Protein AF-A0A645AVE1-F1 (afdb_monomer_lite)

Secondary structure (DSSP, 8-state):
---HHHHHHHHHHHHHHHHHHHHHHHH-----------------S-EEEEEEEEEETTTEEE-TT-SSSEEEEEEEEE-----S----------S-EEEEEEEEEEEEEETTEEEEEEEEEEEEEEEEEE--GGGG-TTEEEEEEE-TTT--EEEEEEEE---

pLDDT: mean 73.24, std 11.94, range [38.66, 87.81]

Foldseek 3Di:
DDDVVVVVVVVVVVVVVVVVVVVCVVVPDDDDDDDDDDQDDDCLDFDAFQFRWFAAPPPGTHHPPDPRGFTKGKGKAFPPPDDDDPPPDPDPQPFDKFFDWGKIWIWIDTPNRTPDIDIDTHRSSTDIDGDHCVLVDPQWDWDWDADPVRSDTDDIDIDGPPD

Structure (mmCIF, N/CA/C/O backbone):
data_AF-A0A645AVE1-F1
#
_entry.id   AF-A0A645AVE1-F1
#
loop_
_atom_site.group_PDB
_atom_site.id
_atom_site.type_symbol
_atom_site.label_atom_id
_atom_site.label_alt_id
_atom_site.label_comp_id
_atom_site.label_asym_id
_atom_site.label_entity_id
_atom_site.label_seq_id
_atom_site.pdbx_PDB_ins_code
_atom_site.Cartn_x
_atom_site.Cartn_y
_atom_site.Cartn_z
_atom_site.occupancy
_atom_site.B_iso_or_equiv
_atom_site.auth_seq_id
_atom_site.auth_comp_id
_atom_site.auth_asym_id
_atom_site.auth_atom_id
_atom_site.pdbx_PDB_model_num
ATOM 1 N N . MET A 1 1 ? 55.922 9.729 3.632 1.00 52.34 1 MET A N 1
ATOM 2 C CA . MET A 1 1 ? 55.915 8.973 2.363 1.00 52.34 1 MET A CA 1
ATOM 3 C C . MET A 1 1 ? 54.473 8.869 1.913 1.00 52.34 1 MET A C 1
ATOM 5 O O . MET A 1 1 ? 53.668 8.375 2.698 1.00 52.34 1 MET A O 1
ATOM 9 N N . PRO A 1 2 ? 54.113 9.454 0.763 1.00 50.62 2 PRO A N 1
ATOM 10 C CA . PRO A 1 2 ? 52.735 9.439 0.297 1.00 50.62 2 PRO A CA 1
ATOM 11 C C . PRO A 1 2 ? 52.351 7.996 -0.053 1.00 50.62 2 PRO A C 1
ATOM 13 O O . PRO A 1 2 ? 53.178 7.222 -0.526 1.00 50.62 2 PRO A O 1
ATOM 16 N N . LYS A 1 3 ? 51.126 7.601 0.288 1.00 63.44 3 LYS A N 1
ATOM 17 C CA . LYS A 1 3 ? 50.626 6.240 0.092 1.00 63.44 3 LYS A CA 1
ATOM 18 C C . LYS A 1 3 ? 50.330 6.041 -1.398 1.00 63.44 3 LYS A C 1
ATOM 20 O O . LYS A 1 3 ? 49.252 6.413 -1.854 1.00 63.44 3 LYS A O 1
ATOM 25 N N . ASP A 1 4 ? 51.279 5.459 -2.133 1.00 68.44 4 ASP A N 1
ATOM 26 C CA . ASP A 1 4 ? 51.198 5.186 -3.584 1.00 68.44 4 ASP A CA 1
ATOM 27 C C . ASP A 1 4 ? 49.868 4.547 -4.024 1.00 68.44 4 ASP A C 1
ATOM 29 O O . ASP A 1 4 ? 49.380 4.812 -5.119 1.00 68.44 4 ASP A O 1
ATOM 33 N N . GLY A 1 5 ? 49.226 3.760 -3.155 1.00 75.00 5 GLY A N 1
ATOM 34 C CA . GLY A 1 5 ? 47.937 3.128 -3.450 1.00 75.00 5 GLY A CA 1
ATOM 35 C C . GLY A 1 5 ? 46.767 4.100 -3.665 1.00 75.00 5 GLY A C 1
ATOM 36 O O . GLY A 1 5 ? 45.918 3.840 -4.515 1.00 75.00 5 GLY A O 1
ATOM 37 N N . GLU A 1 6 ? 46.708 5.227 -2.945 1.00 76.69 6 GLU A N 1
ATOM 38 C CA . GLU A 1 6 ? 45.641 6.224 -3.157 1.00 76.69 6 GLU A CA 1
ATOM 39 C C . GLU A 1 6 ? 45.868 7.025 -4.438 1.00 76.69 6 GLU A C 1
ATOM 41 O O . GLU A 1 6 ? 44.921 7.321 -5.163 1.00 76.69 6 GLU A O 1
ATOM 46 N N . GLN A 1 7 ? 47.127 7.322 -4.763 1.00 74.00 7 GLN A N 1
ATOM 47 C CA . GLN A 1 7 ? 47.467 8.022 -6.001 1.00 74.00 7 GLN A CA 1
ATOM 48 C C . GLN A 1 7 ? 47.164 7.162 -7.232 1.00 74.00 7 GLN A C 1
ATOM 50 O O . GLN A 1 7 ? 46.648 7.683 -8.221 1.00 74.00 7 GLN A O 1
ATOM 55 N N . LEU A 1 8 ? 47.396 5.846 -7.150 1.00 78.38 8 LEU A N 1
ATOM 56 C CA . LEU A 1 8 ? 47.034 4.916 -8.219 1.00 78.38 8 LEU A CA 1
ATOM 57 C C . LEU A 1 8 ? 45.516 4.835 -8.430 1.00 78.38 8 LEU A C 1
ATOM 59 O O . LEU A 1 8 ? 45.072 4.849 -9.574 1.00 78.38 8 LEU A O 1
ATOM 63 N N . ARG A 1 9 ? 44.714 4.796 -7.352 1.00 77.50 9 ARG A N 1
ATOM 64 C CA . ARG A 1 9 ? 43.242 4.823 -7.469 1.00 77.50 9 ARG A CA 1
ATOM 65 C C . ARG A 1 9 ? 42.752 6.095 -8.145 1.00 77.50 9 ARG A C 1
ATOM 67 O O . ARG A 1 9 ? 41.956 6.005 -9.068 1.00 77.50 9 ARG A O 1
ATOM 74 N N . ILE A 1 10 ? 43.267 7.253 -7.738 1.00 81.50 10 ILE A N 1
ATOM 75 C CA . ILE A 1 10 ? 42.880 8.541 -8.330 1.00 81.50 10 ILE A CA 1
ATOM 76 C C . ILE A 1 10 ? 43.289 8.606 -9.809 1.00 81.50 10 ILE A C 1
ATOM 78 O O . ILE A 1 10 ? 42.564 9.159 -10.632 1.00 81.50 10 ILE A O 1
ATOM 82 N N . MET A 1 11 ? 44.448 8.046 -10.169 1.00 85.12 11 MET A N 1
ATOM 83 C CA . MET A 1 11 ? 44.885 7.973 -11.565 1.00 85.12 11 MET A CA 1
ATOM 84 C C . MET A 1 11 ? 43.988 7.049 -12.402 1.00 85.12 11 MET A C 1
ATOM 86 O O . MET A 1 11 ? 43.644 7.410 -13.524 1.00 85.12 11 MET A O 1
ATOM 90 N N . LEU A 1 12 ? 43.580 5.898 -11.856 1.00 84.00 12 LEU A N 1
ATOM 91 C CA . LEU A 1 12 ? 42.654 4.965 -12.508 1.00 84.00 12 LEU A CA 1
ATOM 92 C C . LEU A 1 12 ? 41.255 5.569 -12.683 1.00 84.00 12 LEU A C 1
ATOM 94 O O . LEU A 1 12 ? 40.715 5.511 -13.781 1.00 84.00 12 LEU A O 1
ATOM 98 N N . GLU A 1 13 ? 40.711 6.224 -11.655 1.00 83.06 13 GLU A N 1
ATOM 99 C CA . GLU A 1 13 ? 39.412 6.910 -11.735 1.00 83.06 13 GLU A CA 1
ATOM 100 C C . GLU A 1 13 ? 39.423 8.021 -12.796 1.00 83.06 13 GLU A C 1
ATOM 102 O O . GLU A 1 13 ? 38.472 8.156 -13.562 1.00 83.06 13 GLU A O 1
ATOM 107 N N . LYS A 1 14 ? 40.525 8.777 -12.913 1.00 84.25 14 LYS A N 1
ATOM 108 C CA . LYS A 1 14 ? 40.682 9.790 -13.971 1.00 84.25 14 LYS A CA 1
ATOM 109 C C . LYS A 1 14 ? 40.764 9.185 -15.369 1.00 84.25 14 LYS A C 1
ATOM 111 O O . LYS A 1 14 ? 40.270 9.795 -16.314 1.00 84.25 14 LYS A O 1
ATOM 116 N N . LEU A 1 15 ? 41.408 8.027 -15.516 1.00 85.19 15 LEU A N 1
ATOM 117 C CA . LEU A 1 15 ? 41.475 7.324 -16.797 1.00 85.19 15 LEU A CA 1
ATOM 118 C C . LEU A 1 15 ? 40.099 6.782 -17.199 1.00 85.19 15 LEU A C 1
ATOM 120 O O . LEU A 1 15 ? 39.706 6.980 -18.344 1.00 85.19 15 LEU A O 1
ATOM 124 N N . GLU A 1 16 ? 39.339 6.199 -16.268 1.00 83.50 16 GLU A N 1
ATOM 125 C CA . GLU A 1 16 ? 37.950 5.783 -16.515 1.00 83.50 16 GLU A CA 1
ATOM 126 C C . GLU A 1 16 ? 37.050 6.975 -16.864 1.00 83.50 16 GLU A C 1
ATOM 128 O O . GLU A 1 16 ? 36.228 6.890 -17.774 1.00 83.50 16 GLU A O 1
ATOM 133 N N . GLU A 1 17 ? 37.211 8.114 -16.185 1.00 83.69 17 GLU A N 1
ATOM 134 C CA . GLU A 1 17 ? 36.453 9.329 -16.487 1.00 83.69 17 GLU A CA 1
ATOM 135 C C . GLU A 1 17 ? 36.780 9.870 -17.889 1.00 83.69 17 GLU A C 1
ATOM 137 O O . GLU A 1 17 ? 35.871 10.242 -18.634 1.00 83.69 17 GLU A O 1
ATOM 142 N N . GLN A 1 18 ? 38.058 9.858 -18.287 1.00 81.81 18 GLN A N 1
ATOM 143 C CA . GLN A 1 18 ? 38.490 10.249 -19.633 1.00 81.81 18 GLN A CA 1
ATOM 144 C C . GLN A 1 18 ? 38.003 9.278 -20.711 1.00 81.81 18 GLN A C 1
ATOM 146 O O . GLN A 1 18 ? 37.536 9.718 -21.763 1.00 81.81 18 GLN A O 1
ATOM 151 N N . GLU A 1 19 ? 38.082 7.970 -20.459 1.00 81.25 19 GLU A N 1
ATOM 152 C CA . GLU A 1 19 ? 37.555 6.942 -21.356 1.00 81.25 19 GLU A CA 1
ATOM 153 C C . GLU A 1 19 ? 36.045 7.112 -21.540 1.00 81.25 19 GLU A C 1
ATOM 155 O O . GLU A 1 19 ? 35.545 7.096 -22.670 1.00 81.25 19 GLU A O 1
ATOM 160 N N . ARG A 1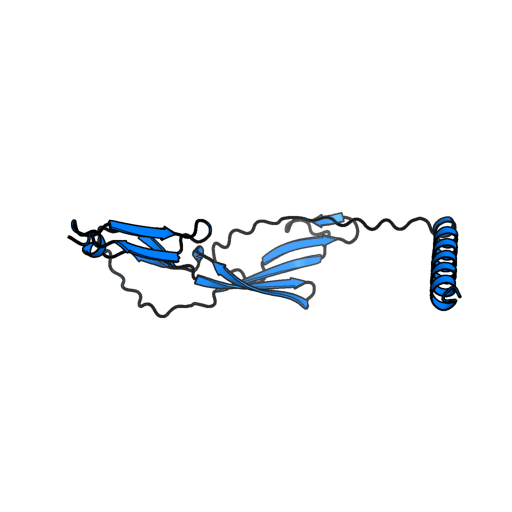 20 ? 35.317 7.361 -20.446 1.00 79.31 20 ARG A N 1
ATOM 161 C CA . ARG A 1 20 ? 33.877 7.608 -20.486 1.00 79.31 20 ARG A CA 1
ATOM 162 C C . ARG A 1 20 ? 33.551 8.888 -21.249 1.00 79.31 20 ARG A C 1
ATOM 164 O O . ARG A 1 20 ? 32.685 8.847 -22.114 1.00 79.31 20 ARG A O 1
ATOM 171 N N . ALA A 1 21 ? 34.269 9.986 -21.008 1.00 76.94 21 ALA A N 1
ATOM 172 C CA . ALA A 1 21 ? 34.062 11.255 -21.708 1.00 76.94 21 ALA A CA 1
ATOM 173 C C . ALA A 1 21 ? 34.327 11.145 -23.221 1.00 76.94 21 ALA A C 1
ATOM 175 O O . ALA A 1 21 ? 33.539 11.644 -24.026 1.00 76.94 21 ALA A O 1
ATOM 176 N N . MET A 1 22 ? 35.398 10.450 -23.626 1.00 80.56 22 MET A N 1
ATOM 177 C CA . MET A 1 22 ? 35.662 10.177 -25.043 1.00 80.56 22 MET A CA 1
ATOM 178 C C . MET A 1 22 ? 34.574 9.288 -25.642 1.00 80.56 22 MET A C 1
ATOM 180 O O . MET A 1 22 ? 34.061 9.588 -26.715 1.00 80.56 22 MET A O 1
ATOM 184 N N . THR A 1 23 ? 34.167 8.231 -24.940 1.00 77.94 23 THR A N 1
ATOM 185 C CA . THR A 1 23 ? 33.102 7.334 -25.407 1.00 77.94 23 THR A CA 1
ATOM 186 C C . THR A 1 23 ? 31.777 8.083 -25.564 1.00 77.94 23 THR A C 1
ATOM 188 O O . THR A 1 23 ? 31.122 7.947 -26.593 1.00 77.94 23 THR A O 1
ATOM 191 N N . GLU A 1 24 ? 31.415 8.945 -24.612 1.00 78.44 24 GLU A N 1
ATOM 192 C CA . GLU A 1 24 ? 30.214 9.788 -24.657 1.00 78.44 24 GLU A CA 1
ATOM 193 C C . GLU A 1 24 ? 30.231 10.780 -25.836 1.00 78.44 24 GLU A C 1
ATOM 195 O O . GLU A 1 24 ? 29.184 11.002 -26.448 1.00 78.44 24 GLU A O 1
ATOM 200 N N . MET A 1 25 ? 31.396 11.321 -26.226 1.00 77.75 25 MET A N 1
ATOM 201 C CA . MET A 1 25 ? 31.527 12.153 -27.437 1.00 77.75 25 MET A CA 1
ATOM 202 C C . MET A 1 25 ? 31.213 11.384 -28.728 1.00 77.75 25 MET A C 1
ATOM 204 O O . MET A 1 25 ? 30.710 11.978 -29.682 1.00 77.75 25 MET A O 1
ATOM 208 N N . PHE A 1 26 ? 31.486 10.075 -28.764 1.00 75.00 26 PHE A N 1
ATOM 209 C CA . PHE A 1 26 ? 31.232 9.227 -29.932 1.00 75.00 26 PHE A CA 1
ATOM 210 C C . PHE A 1 26 ? 29.843 8.575 -29.924 1.00 75.00 26 PHE A C 1
ATOM 212 O O . PHE A 1 26 ? 29.221 8.454 -30.978 1.00 75.00 26 PHE A O 1
ATOM 219 N N . THR A 1 27 ? 29.339 8.145 -28.765 1.00 78.81 27 THR A N 1
ATOM 220 C CA . THR A 1 27 ? 28.069 7.401 -28.650 1.00 78.81 27 THR A CA 1
ATOM 221 C C . THR A 1 27 ? 26.874 8.264 -28.245 1.00 78.81 27 THR A C 1
ATOM 223 O O . THR A 1 27 ? 25.747 7.768 -28.213 1.00 78.81 27 THR A O 1
ATOM 226 N N . GLY A 1 28 ? 27.107 9.541 -27.929 1.00 72.75 28 GLY A N 1
ATOM 227 C CA . GLY A 1 28 ? 26.130 10.430 -27.305 1.00 72.75 28 GLY A CA 1
ATOM 228 C C . GLY A 1 28 ? 26.078 10.267 -25.782 1.00 72.75 28 GLY A C 1
ATOM 229 O O . GLY A 1 28 ? 26.583 9.294 -25.216 1.00 72.75 28 GLY A O 1
ATOM 230 N N . THR A 1 29 ? 25.452 11.230 -25.104 1.00 72.81 29 THR A N 1
ATOM 231 C CA . THR A 1 29 ? 25.305 11.241 -23.644 1.00 72.81 29 THR A CA 1
ATOM 232 C C . THR A 1 29 ? 24.084 10.431 -23.204 1.00 72.81 29 THR A C 1
ATOM 234 O O . THR A 1 29 ? 23.001 10.525 -23.782 1.00 72.81 29 THR A O 1
ATOM 237 N N . LYS A 1 30 ? 24.239 9.625 -22.147 1.00 68.38 30 LYS A N 1
ATOM 238 C CA . LYS A 1 30 ? 23.123 8.943 -21.477 1.00 68.38 30 LYS A CA 1
ATOM 239 C C . LYS A 1 30 ? 22.777 9.697 -20.201 1.00 68.38 30 LYS A C 1
ATOM 241 O O . LYS A 1 30 ? 23.476 9.580 -19.201 1.00 68.38 30 LYS A O 1
ATOM 246 N N . THR A 1 31 ? 21.687 10.453 -20.216 1.00 68.56 31 THR A N 1
ATOM 247 C CA . THR A 1 31 ? 21.144 11.073 -19.006 1.00 68.56 31 THR A CA 1
ATOM 248 C C . THR A 1 31 ? 20.221 10.088 -18.293 1.00 68.56 31 THR A C 1
ATOM 250 O O . THR A 1 31 ? 19.282 9.546 -18.877 1.00 68.56 31 THR A O 1
ATOM 253 N N . LYS A 1 32 ? 20.503 9.823 -17.015 1.00 73.62 32 LYS A N 1
ATOM 254 C CA . LYS A 1 32 ? 19.606 9.073 -16.132 1.00 73.62 32 LYS A CA 1
ATOM 255 C C . LYS A 1 32 ? 18.784 10.087 -15.344 1.00 73.62 32 LYS A C 1
ATOM 257 O O . LYS A 1 32 ? 19.350 10.902 -14.625 1.00 73.62 32 LYS A O 1
ATOM 262 N N . GLU A 1 33 ? 17.467 10.040 -15.488 1.00 72.31 33 GLU A N 1
ATOM 263 C CA . GLU A 1 33 ? 16.541 10.876 -14.723 1.00 72.31 33 GLU A CA 1
ATOM 264 C C . GLU A 1 33 ? 15.725 9.977 -13.791 1.00 72.31 33 GLU A C 1
ATOM 266 O O . GLU A 1 33 ? 15.151 8.976 -14.228 1.00 72.31 33 GLU A O 1
ATOM 271 N N . GLU A 1 34 ? 15.684 10.318 -12.506 1.00 75.12 34 GLU A N 1
ATOM 272 C CA . GLU A 1 34 ? 14.860 9.626 -11.518 1.00 75.12 34 GLU A CA 1
ATOM 273 C C . GLU A 1 34 ? 13.595 10.450 -11.276 1.00 75.12 34 GLU A C 1
ATOM 275 O O . GLU A 1 34 ? 13.659 11.613 -10.880 1.00 75.12 34 GLU A O 1
ATOM 280 N N . LYS A 1 35 ? 12.432 9.858 -11.563 1.00 74.81 35 LYS A N 1
ATOM 281 C CA . LYS A 1 35 ? 11.121 10.488 -11.378 1.00 74.81 35 LYS A CA 1
ATOM 282 C C . LYS A 1 35 ? 10.312 9.713 -10.352 1.00 74.81 35 LYS A C 1
ATOM 284 O O . LYS A 1 35 ? 10.028 8.532 -10.544 1.00 74.81 35 LYS A O 1
ATOM 289 N N . THR A 1 36 ? 9.891 10.403 -9.298 1.00 78.75 36 THR A N 1
ATOM 290 C CA . THR A 1 36 ? 9.000 9.852 -8.273 1.00 78.75 36 THR A CA 1
ATOM 291 C C . THR A 1 36 ? 7.556 10.182 -8.621 1.00 78.75 36 THR A C 1
ATOM 293 O O . THR A 1 36 ? 7.200 11.347 -8.784 1.00 78.75 36 THR A O 1
ATOM 296 N N . HIS A 1 37 ? 6.710 9.157 -8.706 1.00 77.25 37 HIS A N 1
ATOM 297 C CA . HIS A 1 37 ? 5.277 9.308 -8.938 1.00 77.25 37 HIS A CA 1
ATOM 298 C C . HIS A 1 37 ? 4.492 8.739 -7.759 1.00 77.25 37 HIS A C 1
ATOM 300 O O . HIS A 1 37 ? 4.754 7.627 -7.310 1.00 77.25 37 HIS A O 1
ATOM 306 N N . VAL A 1 38 ? 3.512 9.504 -7.273 1.00 79.88 38 VAL A N 1
ATOM 307 C CA . VAL A 1 38 ? 2.639 9.096 -6.168 1.00 79.88 38 VAL A CA 1
ATOM 308 C C . VAL A 1 38 ? 1.280 8.707 -6.736 1.00 79.88 38 VAL A C 1
ATOM 310 O O . VAL A 1 38 ? 0.556 9.550 -7.264 1.00 79.88 38 VAL A O 1
ATOM 313 N N . LEU A 1 39 ? 0.931 7.428 -6.616 1.00 77.19 39 LEU A N 1
ATOM 314 C CA . LEU A 1 39 ? -0.384 6.896 -6.970 1.00 77.19 39 LEU A CA 1
ATOM 315 C C . LEU A 1 39 ? -1.192 6.702 -5.687 1.00 77.19 39 LEU A C 1
ATOM 317 O O . LEU A 1 39 ? -0.723 6.072 -4.742 1.00 77.19 39 LEU A O 1
ATOM 321 N N . ARG A 1 40 ? -2.402 7.266 -5.641 1.00 77.69 40 ARG A N 1
ATOM 322 C CA . ARG A 1 40 ? -3.326 7.082 -4.516 1.00 77.69 40 ARG A CA 1
ATOM 323 C C . ARG A 1 40 ? -4.341 6.009 -4.870 1.00 77.69 40 ARG A C 1
ATOM 325 O O . ARG A 1 40 ? -5.084 6.164 -5.833 1.00 77.69 40 ARG A O 1
ATOM 332 N N . ILE A 1 41 ? -4.382 4.962 -4.058 1.00 74.31 41 ILE A N 1
ATOM 333 C CA . ILE A 1 41 ? -5.383 3.899 -4.135 1.00 74.31 41 ILE A CA 1
ATOM 334 C C . ILE A 1 41 ? -6.283 4.049 -2.916 1.00 74.31 41 ILE A C 1
ATOM 336 O O . ILE A 1 41 ? -5.790 4.204 -1.799 1.00 74.31 41 ILE A O 1
ATOM 340 N N . THR A 1 42 ? -7.596 4.000 -3.115 1.00 74.44 42 THR A N 1
ATOM 341 C CA . THR A 1 42 ? -8.550 3.919 -2.008 1.00 74.44 42 THR A CA 1
ATOM 342 C C . THR A 1 42 ? -9.007 2.470 -1.883 1.00 74.44 42 THR A C 1
ATOM 344 O O . THR A 1 42 ? -9.804 2.025 -2.711 1.00 74.44 42 THR A O 1
ATOM 347 N N . PRO A 1 43 ? -8.516 1.712 -0.887 1.00 67.88 43 PRO A N 1
ATOM 348 C CA . PRO A 1 43 ? -8.906 0.321 -0.714 1.00 67.88 43 PRO A CA 1
ATOM 349 C C . PRO A 1 43 ? -10.342 0.253 -0.185 1.00 67.88 43 PRO A C 1
ATOM 351 O O . PRO A 1 43 ? -10.586 0.345 1.012 1.00 67.88 43 PRO A O 1
ATOM 354 N N . GLY A 1 44 ? -11.317 0.161 -1.091 1.00 62.84 44 GLY A N 1
ATOM 355 C CA . GLY A 1 44 ? -12.731 0.023 -0.728 1.00 62.84 44 GLY A CA 1
ATOM 356 C C . GLY A 1 44 ? -13.160 -1.425 -0.471 1.00 62.84 44 GLY A C 1
ATOM 357 O O . GLY A 1 44 ? -14.114 -1.659 0.266 1.00 62.84 44 GLY A O 1
ATOM 358 N N . LYS A 1 45 ? -12.482 -2.398 -1.093 1.00 65.94 45 LYS A N 1
ATOM 359 C CA . LYS A 1 45 ? -12.736 -3.848 -1.004 1.00 65.94 45 LYS A CA 1
ATOM 360 C C . LYS A 1 45 ? -11.424 -4.615 -1.199 1.00 65.94 45 LYS A C 1
ATOM 362 O O . LYS A 1 45 ? -10.412 -4.013 -1.545 1.00 65.94 45 LYS A O 1
ATOM 367 N N . GLU A 1 46 ? -11.441 -5.934 -0.987 1.00 72.00 46 GLU A N 1
ATOM 368 C CA . GLU A 1 46 ? -10.353 -6.801 -1.464 1.00 72.00 46 GLU A CA 1
ATOM 369 C C . GLU A 1 46 ? -10.191 -6.604 -2.977 1.00 72.00 46 GLU A C 1
ATOM 371 O O . GLU A 1 46 ? -11.159 -6.720 -3.731 1.00 72.00 46 GLU A O 1
ATOM 376 N N . MET A 1 47 ? -8.973 -6.283 -3.406 1.00 76.25 47 MET A N 1
ATOM 377 C CA . MET A 1 47 ? -8.628 -6.055 -4.809 1.00 76.25 47 MET A CA 1
ATOM 378 C C . MET A 1 47 ? -7.651 -7.152 -5.209 1.00 76.25 47 MET A C 1
ATOM 380 O O . MET A 1 47 ? -6.668 -7.385 -4.511 1.00 76.25 47 MET A O 1
ATOM 384 N N . LYS A 1 48 ? -7.920 -7.858 -6.304 1.00 79.00 48 LYS A N 1
ATOM 385 C CA . LYS A 1 48 ? -7.038 -8.917 -6.807 1.00 79.00 48 LYS A CA 1
ATOM 386 C C . LYS A 1 48 ? -6.736 -8.643 -8.268 1.00 79.00 48 LYS A C 1
ATOM 388 O O . LYS A 1 48 ? -7.653 -8.660 -9.084 1.00 79.00 48 LYS A O 1
ATOM 393 N N . GLY A 1 49 ? -5.466 -8.390 -8.570 1.00 77.69 49 GLY A N 1
ATOM 394 C CA . GLY A 1 49 ? -5.000 -8.154 -9.933 1.00 77.69 49 GLY A CA 1
ATOM 395 C C . GLY A 1 49 ? -5.534 -6.862 -10.556 1.00 77.69 49 GLY A C 1
ATOM 396 O O . GLY A 1 49 ? -5.826 -6.842 -11.751 1.00 77.69 49 GLY A O 1
ATOM 397 N N . GLU A 1 50 ? -5.693 -5.786 -9.779 1.00 82.06 50 GLU A N 1
ATOM 398 C CA . GLU A 1 50 ? -6.090 -4.495 -10.350 1.00 82.06 50 GLU A CA 1
ATOM 399 C C . GLU A 1 50 ? -4.876 -3.786 -10.955 1.00 82.06 50 GLU A C 1
ATOM 401 O O . GLU A 1 50 ? -3.780 -3.825 -10.400 1.00 82.06 50 GLU A O 1
ATOM 406 N N . VAL A 1 51 ? -5.041 -3.146 -12.113 1.00 84.62 51 VAL A N 1
ATOM 407 C CA . VAL A 1 51 ? -3.934 -2.444 -12.774 1.00 84.62 51 VAL A CA 1
ATOM 408 C C . VAL A 1 51 ? -3.690 -1.121 -12.054 1.00 84.62 51 VAL A C 1
ATOM 410 O O . VAL A 1 51 ? -4.492 -0.197 -12.173 1.00 84.62 51 VAL A O 1
ATOM 413 N N . LEU A 1 52 ? -2.564 -1.008 -11.348 1.00 82.94 52 LEU A N 1
ATOM 414 C CA . LEU A 1 52 ? -2.201 0.216 -10.638 1.00 82.94 52 LEU A CA 1
ATOM 415 C C . LEU A 1 52 ? -1.718 1.297 -11.609 1.00 82.94 52 LEU A C 1
ATOM 417 O O . LEU A 1 52 ? -2.198 2.429 -11.618 1.00 82.94 52 LEU A O 1
ATOM 421 N N . PHE A 1 53 ? -0.750 0.930 -12.442 1.00 85.94 53 PHE A N 1
ATOM 422 C CA . PHE A 1 53 ? -0.209 1.771 -13.499 1.00 85.94 53 PHE A CA 1
ATOM 423 C C . PHE A 1 53 ? 0.377 0.892 -14.598 1.00 85.94 53 PHE A C 1
ATOM 425 O O . PHE A 1 53 ? 0.557 -0.315 -14.436 1.00 85.94 53 PHE A O 1
ATOM 432 N N . ARG A 1 54 ? 0.679 1.505 -15.737 1.00 86.38 54 ARG A N 1
ATOM 433 C CA . ARG A 1 54 ? 1.397 0.852 -16.827 1.00 86.38 54 ARG A CA 1
ATOM 434 C C . ARG A 1 54 ? 2.746 1.507 -17.028 1.00 86.38 54 ARG A C 1
ATOM 436 O O . ARG A 1 54 ? 2.849 2.725 -16.965 1.00 86.38 54 ARG A O 1
ATOM 443 N N . PHE A 1 55 ? 3.783 0.722 -17.276 1.00 84.62 55 PHE A N 1
ATOM 444 C CA . PHE A 1 55 ? 5.118 1.243 -17.542 1.00 84.62 55 PHE A CA 1
ATOM 445 C C . PHE A 1 55 ? 5.483 1.056 -19.013 1.00 84.62 55 PHE A C 1
ATOM 447 O O . PHE A 1 55 ? 5.481 -0.053 -19.543 1.00 84.62 55 PHE A O 1
ATOM 454 N N . SER A 1 56 ? 5.821 2.149 -19.686 1.00 83.94 56 SER A N 1
ATOM 455 C CA . SER A 1 56 ? 6.302 2.157 -21.061 1.00 83.94 56 SER A CA 1
ATOM 456 C C . SER A 1 56 ? 7.749 2.628 -21.093 1.00 83.94 56 SER A C 1
ATOM 458 O O . SER A 1 56 ? 8.066 3.700 -20.587 1.00 83.94 56 SER A O 1
ATOM 460 N N . LYS A 1 57 ? 8.638 1.884 -21.760 1.00 79.31 57 LYS A N 1
ATOM 461 C CA . LYS A 1 57 ? 10.052 2.285 -21.912 1.00 79.31 57 LYS A CA 1
ATOM 462 C C . LYS A 1 57 ? 10.222 3.636 -22.622 1.00 79.31 57 LYS A C 1
ATOM 464 O O . LYS A 1 57 ? 11.245 4.281 -22.447 1.00 79.31 57 LYS A O 1
ATOM 469 N N . LYS A 1 58 ? 9.238 4.039 -23.438 1.00 80.00 58 LYS A N 1
ATOM 470 C CA . LYS A 1 58 ? 9.264 5.294 -24.206 1.00 80.00 58 LYS A CA 1
ATOM 471 C C . LYS A 1 58 ? 8.498 6.428 -23.527 1.00 80.00 58 LYS A C 1
ATOM 473 O O . LYS A 1 58 ? 8.941 7.566 -23.586 1.00 80.00 58 LYS A O 1
ATOM 478 N N . LEU A 1 59 ? 7.346 6.123 -22.925 1.00 77.06 59 LEU A N 1
ATOM 479 C CA . LEU A 1 59 ? 6.430 7.129 -22.370 1.00 77.06 59 LEU A CA 1
ATOM 480 C C . LEU A 1 59 ? 6.500 7.241 -20.836 1.00 77.06 59 LEU A C 1
ATOM 482 O O . LEU A 1 59 ? 5.914 8.155 -20.268 1.00 77.06 59 LEU A O 1
ATOM 486 N N . GLY A 1 60 ? 7.214 6.334 -20.164 1.00 82.31 60 GLY A N 1
ATOM 487 C CA . GLY A 1 60 ? 7.328 6.289 -18.709 1.00 82.31 60 GLY A CA 1
ATOM 488 C C . GLY A 1 60 ? 6.104 5.670 -18.034 1.00 82.31 60 GLY A C 1
ATOM 489 O O . GLY A 1 60 ? 5.546 4.683 -18.517 1.00 82.31 60 GLY A O 1
ATOM 490 N N . ILE A 1 61 ? 5.708 6.234 -16.891 1.00 82.31 61 ILE A N 1
ATOM 491 C CA . ILE A 1 61 ? 4.539 5.791 -16.126 1.00 82.31 61 ILE A CA 1
ATOM 492 C C . ILE A 1 61 ? 3.268 6.328 -16.788 1.00 82.31 61 ILE A C 1
ATOM 494 O O . ILE A 1 61 ? 3.087 7.529 -16.972 1.00 82.31 61 ILE A O 1
ATOM 498 N N . LEU A 1 62 ? 2.378 5.410 -17.132 1.00 84.25 62 LEU A N 1
ATOM 499 C CA . LEU A 1 62 ? 1.088 5.635 -17.757 1.00 84.25 62 LEU A CA 1
ATOM 500 C C . LEU A 1 62 ? -0.033 5.233 -16.794 1.00 84.25 62 LEU A C 1
ATOM 502 O O . LEU A 1 62 ? 0.119 4.324 -15.977 1.00 84.25 62 LEU A O 1
ATOM 506 N N . GLY A 1 63 ? -1.191 5.878 -16.924 1.00 80.88 63 GLY A N 1
ATOM 507 C CA . GLY A 1 63 ? -2.391 5.472 -16.190 1.00 80.88 63 GLY A CA 1
ATOM 508 C C . GLY A 1 63 ? -2.900 4.092 -16.623 1.00 80.88 63 GLY A C 1
ATOM 509 O O . GLY A 1 63 ? -2.633 3.645 -17.741 1.00 80.88 63 GLY A O 1
ATOM 510 N N . ALA A 1 64 ? -3.689 3.446 -15.760 1.00 79.38 64 ALA A N 1
ATOM 511 C CA . ALA A 1 64 ? -4.236 2.101 -15.979 1.00 79.38 64 ALA A CA 1
ATOM 512 C C . ALA A 1 64 ? -4.954 1.922 -17.336 1.00 79.38 64 ALA A C 1
ATOM 514 O O . ALA A 1 64 ? -4.866 0.863 -17.957 1.00 79.38 64 ALA A O 1
ATOM 515 N N . ASN A 1 65 ? -5.598 2.979 -17.842 1.00 79.44 65 ASN A N 1
ATOM 516 C CA . ASN A 1 65 ? -6.380 2.950 -19.084 1.00 79.44 65 ASN A CA 1
ATOM 517 C C . ASN A 1 65 ? -5.538 2.994 -20.373 1.00 79.44 65 ASN A C 1
ATOM 519 O O . ASN A 1 65 ? -6.061 2.732 -21.454 1.00 79.44 65 ASN A O 1
ATOM 523 N N . ASN A 1 66 ? -4.248 3.333 -20.308 1.00 78.50 66 ASN A N 1
ATOM 524 C CA . ASN A 1 66 ? -3.428 3.495 -21.508 1.00 78.50 66 ASN A CA 1
ATOM 525 C C . ASN A 1 66 ? -2.746 2.170 -21.885 1.00 78.50 66 ASN A C 1
ATOM 527 O O . ASN A 1 66 ? -1.957 1.644 -21.113 1.00 78.50 66 ASN A O 1
ATOM 531 N N . LEU A 1 67 ? -3.049 1.603 -23.057 1.00 79.69 67 LEU A N 1
ATOM 53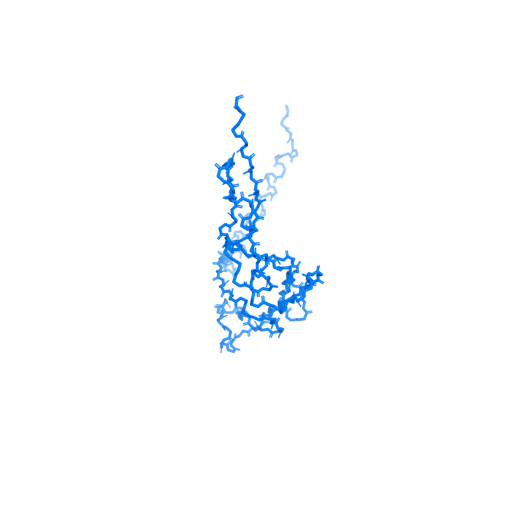2 C CA . LEU A 1 67 ? -2.540 0.297 -23.526 1.00 79.69 67 LEU A CA 1
ATOM 533 C C . LEU A 1 67 ? -1.084 0.310 -24.018 1.00 79.69 67 LEU A C 1
ATOM 535 O O . LEU A 1 67 ? -0.539 -0.745 -24.322 1.00 79.69 67 LEU A O 1
ATOM 539 N N . ALA A 1 68 ? -0.427 1.469 -24.063 1.00 78.44 68 ALA A N 1
ATOM 540 C CA . ALA A 1 68 ? 0.929 1.613 -24.596 1.00 78.44 68 ALA A CA 1
ATOM 541 C C . ALA A 1 68 ? 2.065 1.207 -23.622 1.00 78.44 68 ALA A C 1
ATOM 543 O O . ALA A 1 68 ? 3.217 1.615 -23.815 1.00 78.44 68 ALA A O 1
ATOM 544 N N . GLY A 1 69 ? 1.771 0.433 -22.570 1.00 80.75 69 GLY A N 1
ATOM 545 C CA . GLY A 1 69 ? 2.743 0.019 -21.553 1.00 80.75 69 GLY A CA 1
ATOM 546 C C . GLY A 1 69 ? 2.400 -1.303 -20.865 1.00 80.75 69 GLY A C 1
ATOM 547 O O . GLY A 1 69 ? 1.270 -1.783 -20.932 1.00 80.75 69 GLY A O 1
ATOM 548 N N . GLU A 1 70 ? 3.395 -1.873 -20.190 1.00 84.31 70 GLU A N 1
ATOM 549 C CA . GLU A 1 70 ? 3.283 -3.115 -19.420 1.00 84.31 70 GLU A CA 1
ATOM 550 C C . GLU A 1 70 ? 2.495 -2.866 -18.125 1.00 84.31 70 GLU A C 1
ATOM 552 O O . GLU A 1 70 ? 2.842 -1.935 -17.393 1.00 84.31 70 GLU A O 1
ATOM 557 N N . PRO A 1 71 ? 1.445 -3.648 -17.820 1.00 86.94 71 PRO A N 1
ATOM 558 C CA . PRO A 1 71 ? 0.671 -3.480 -16.594 1.00 86.94 71 PRO A CA 1
ATOM 559 C C . PRO A 1 71 ? 1.465 -3.908 -15.362 1.00 86.94 71 PRO A C 1
ATOM 561 O O . PRO A 1 71 ? 2.075 -4.975 -15.331 1.00 86.94 71 PRO A O 1
ATOM 564 N N . VAL A 1 72 ? 1.413 -3.061 -14.338 1.00 86.25 72 VAL A N 1
ATOM 565 C CA . VAL A 1 72 ? 1.796 -3.395 -12.969 1.00 86.25 72 VAL A CA 1
ATOM 566 C C . VAL A 1 72 ? 0.508 -3.613 -12.196 1.00 86.25 72 VAL A C 1
ATOM 568 O O . VAL A 1 72 ? -0.351 -2.725 -12.149 1.00 86.25 72 VAL A O 1
ATOM 571 N N . TYR A 1 73 ? 0.364 -4.800 -11.625 1.00 87.38 73 TYR A N 1
ATOM 572 C CA . TYR A 1 73 ? -0.821 -5.167 -10.875 1.00 87.38 73 TYR A CA 1
ATOM 573 C C . TYR A 1 73 ? -0.596 -4.940 -9.387 1.00 87.38 73 TYR A C 1
ATOM 575 O O . TYR A 1 73 ? 0.513 -5.076 -8.870 1.00 87.38 73 TYR A O 1
ATOM 583 N N . VAL A 1 74 ? -1.676 -4.583 -8.707 1.00 86.50 74 VAL A N 1
ATOM 584 C CA . VAL A 1 74 ? -1.750 -4.510 -7.258 1.00 86.50 74 VAL A CA 1
ATOM 585 C C . VAL A 1 74 ? -2.836 -5.460 -6.779 1.00 86.50 74 VAL A C 1
ATOM 587 O O . VAL A 1 74 ? -3.960 -5.486 -7.288 1.00 86.50 74 VAL A O 1
ATOM 590 N N . SER A 1 75 ? -2.479 -6.248 -5.780 1.00 84.88 75 SER A N 1
ATOM 591 C CA . SER A 1 75 ? -3.374 -7.145 -5.076 1.00 84.88 75 SER A CA 1
ATOM 592 C C . SER A 1 75 ? -3.350 -6.774 -3.601 1.00 84.88 75 SER A C 1
ATOM 594 O O . SER A 1 75 ? -2.298 -6.747 -2.970 1.00 84.88 75 SER A O 1
ATOM 596 N N . LEU A 1 76 ? -4.518 -6.471 -3.049 1.00 84.38 76 LEU A N 1
ATOM 597 C CA . LEU A 1 76 ? -4.718 -6.176 -1.642 1.00 84.38 76 LEU A CA 1
ATOM 598 C C . LEU A 1 76 ? -5.594 -7.265 -1.030 1.00 84.38 76 LEU A C 1
ATOM 600 O O . LEU A 1 76 ? -6.798 -7.341 -1.290 1.00 84.38 76 LEU A O 1
ATOM 604 N N . THR A 1 77 ? -4.972 -8.101 -0.205 1.00 81.81 77 THR A N 1
ATOM 605 C CA . THR A 1 77 ? -5.631 -9.220 0.468 1.00 81.81 77 THR A CA 1
ATOM 606 C C . THR A 1 77 ? -5.847 -8.872 1.930 1.00 81.81 77 THR A C 1
ATOM 608 O O . THR A 1 77 ? -4.894 -8.592 2.652 1.00 81.81 77 THR A O 1
ATOM 611 N N . ASN A 1 78 ? -7.093 -8.902 2.395 1.00 76.69 78 ASN A N 1
ATOM 612 C CA . ASN A 1 78 ? -7.384 -8.748 3.815 1.00 76.69 78 ASN A CA 1
ATOM 613 C C . ASN A 1 78 ? -6.921 -10.013 4.557 1.00 76.69 78 ASN A C 1
ATOM 615 O O . ASN A 1 78 ? -7.389 -11.113 4.264 1.00 76.69 78 ASN A O 1
ATOM 619 N N . LEU A 1 79 ? -6.023 -9.862 5.534 1.00 72.12 79 LEU A N 1
ATOM 620 C CA . LEU A 1 79 ? -5.528 -10.978 6.346 1.00 72.12 79 LEU A CA 1
ATOM 621 C C . LEU A 1 79 ? -6.520 -11.403 7.438 1.00 72.12 79 LEU A C 1
ATOM 623 O O . LEU A 1 79 ? -6.158 -12.208 8.290 1.00 72.12 79 LEU A O 1
ATOM 627 N N . LYS A 1 80 ? -7.762 -10.888 7.404 1.00 62.91 80 LYS A N 1
ATOM 628 C CA . LYS A 1 80 ? -8.880 -11.204 8.304 1.00 62.91 80 LYS A CA 1
ATOM 629 C C . LYS A 1 80 ? -8.379 -11.494 9.710 1.00 62.91 80 LYS A C 1
ATOM 631 O O . LYS A 1 80 ? -8.480 -12.611 10.212 1.00 62.91 80 LYS A O 1
ATOM 636 N N . THR A 1 81 ? -7.870 -10.463 10.373 1.00 50.41 81 THR A N 1
ATOM 637 C CA . THR A 1 81 ? -7.809 -10.455 11.834 1.00 50.41 81 THR A CA 1
ATOM 638 C C . THR A 1 81 ? -9.241 -10.390 12.362 1.00 50.41 81 THR A C 1
ATOM 640 O O . THR A 1 81 ? -9.718 -9.340 12.771 1.00 50.41 81 THR A O 1
ATOM 643 N N . LEU A 1 82 ? -9.955 -11.512 12.284 1.00 45.84 82 LEU A N 1
ATOM 644 C CA . LEU A 1 82 ? -11.234 -11.721 12.937 1.00 45.84 82 LEU A CA 1
ATOM 645 C C . LEU A 1 82 ? -11.041 -12.808 13.981 1.00 45.84 82 LEU A C 1
ATOM 647 O O . LEU A 1 82 ? -11.027 -13.996 13.675 1.00 45.84 82 LEU A O 1
ATOM 651 N N . ASN A 1 83 ? -10.954 -12.372 15.230 1.00 38.66 83 ASN A N 1
ATOM 652 C CA . ASN A 1 83 ? -11.645 -13.091 16.281 1.00 38.66 83 ASN A CA 1
ATOM 653 C C . ASN A 1 83 ? -12.237 -12.082 17.261 1.00 38.66 83 ASN A C 1
ATOM 655 O O . ASN A 1 83 ? -11.787 -11.962 18.394 1.00 38.66 83 ASN A O 1
ATOM 659 N N . ILE A 1 84 ? -13.225 -11.318 16.800 1.00 45.78 84 ILE A N 1
ATOM 660 C CA . ILE A 1 84 ? -14.156 -10.647 17.705 1.00 45.78 84 ILE A CA 1
ATOM 661 C C . ILE A 1 84 ? -15.547 -10.943 17.141 1.00 45.78 84 ILE A C 1
ATOM 663 O O . ILE A 1 84 ? -15.775 -10.704 15.951 1.00 45.78 84 ILE A O 1
ATOM 667 N N . PRO A 1 85 ? -16.420 -11.607 17.917 1.00 41.38 85 PRO A N 1
ATOM 668 C CA . PRO A 1 85 ? -17.668 -12.143 17.406 1.00 41.38 85 PRO A CA 1
ATOM 669 C C . PRO A 1 85 ? -18.535 -11.009 16.870 1.00 41.38 85 PRO A C 1
ATOM 671 O O . PRO A 1 85 ? -18.659 -9.956 17.493 1.00 41.38 85 PRO A O 1
ATOM 674 N N . ALA A 1 86 ? -19.151 -11.260 15.717 1.00 42.03 86 ALA A N 1
ATOM 675 C CA . ALA A 1 86 ? -20.241 -10.457 15.201 1.00 42.03 86 ALA A CA 1
ATOM 676 C C . ALA A 1 86 ? -21.409 -10.511 16.200 1.00 42.03 86 ALA A C 1
ATOM 678 O O . ALA A 1 86 ? -22.300 -11.348 16.081 1.00 42.03 86 ALA A O 1
ATOM 679 N N . GLU A 1 87 ? -21.414 -9.641 17.210 1.00 39.38 87 GLU A N 1
ATOM 680 C CA . GLU A 1 87 ? -22.678 -9.232 17.808 1.00 39.38 87 GLU A CA 1
ATOM 681 C C . GLU A 1 87 ? -23.316 -8.224 16.856 1.00 39.38 87 GLU A C 1
ATOM 683 O O . GLU A 1 87 ? -23.171 -7.008 16.969 1.00 39.38 87 GLU A O 1
ATOM 688 N N . ASP A 1 88 ? -24.072 -8.784 15.911 1.00 42.16 88 ASP A N 1
ATOM 689 C CA . ASP A 1 88 ? -25.357 -8.234 15.510 1.00 42.16 88 ASP A CA 1
ATOM 690 C C . ASP A 1 88 ? -26.104 -7.785 16.764 1.00 42.16 88 ASP A C 1
ATOM 692 O O . ASP A 1 88 ? -26.767 -8.572 17.438 1.00 42.16 88 ASP A O 1
ATOM 696 N N . LYS A 1 89 ? -25.958 -6.514 17.115 1.00 40.31 89 LYS A N 1
ATOM 697 C CA . LYS A 1 89 ? -26.898 -5.779 17.946 1.00 40.31 89 LYS A CA 1
ATOM 698 C C . LYS A 1 89 ? -26.586 -4.309 17.777 1.00 40.31 89 LYS A C 1
ATOM 700 O O . LYS A 1 89 ? -25.614 -3.788 18.312 1.00 40.31 89 LYS A O 1
ATOM 705 N N . LYS A 1 90 ? -27.509 -3.641 17.089 1.00 45.34 90 LYS A N 1
ATOM 706 C CA . LYS A 1 90 ? -27.951 -2.288 17.421 1.00 45.34 90 LYS A CA 1
ATOM 707 C C . LYS A 1 90 ? -28.155 -2.191 18.941 1.00 45.34 90 LYS A C 1
ATOM 709 O O . LYS A 1 90 ? -29.267 -2.349 19.433 1.00 45.34 90 LYS A O 1
ATOM 714 N N . LYS A 1 91 ? -27.084 -2.013 19.701 1.00 44.25 91 LYS A N 1
ATOM 715 C CA . LYS A 1 91 ? -27.158 -1.383 21.004 1.00 44.25 91 LYS A CA 1
ATOM 716 C C . LYS A 1 91 ? -26.751 0.044 20.729 1.00 44.25 91 LYS A C 1
ATOM 718 O O . LYS A 1 91 ? -25.623 0.306 20.325 1.00 44.25 91 LYS A O 1
ATOM 723 N N . GLU A 1 92 ? -27.713 0.935 20.879 1.00 49.09 92 GLU A N 1
ATOM 724 C CA . GLU A 1 92 ? -27.465 2.344 21.127 1.00 49.09 92 G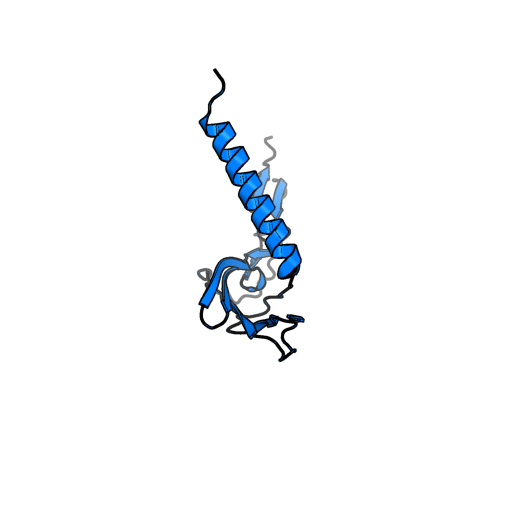LU A CA 1
ATOM 725 C C . GLU A 1 92 ? -26.567 2.409 22.372 1.00 49.09 92 GLU A C 1
ATOM 727 O O . GLU A 1 92 ? -27.034 2.402 23.505 1.00 49.09 92 GLU A O 1
ATOM 732 N N . LEU A 1 93 ? -25.257 2.292 22.171 1.00 50.59 93 LEU A N 1
ATOM 733 C CA . LEU A 1 93 ? -24.261 2.403 23.222 1.00 50.59 93 LEU A CA 1
ATOM 734 C C . LEU A 1 93 ? -23.788 3.843 23.167 1.00 50.59 93 LEU A C 1
ATOM 736 O O . LEU A 1 93 ? -22.948 4.199 22.345 1.00 50.59 93 LEU A O 1
ATOM 740 N N . GLU A 1 94 ? -24.395 4.675 24.008 1.00 52.75 94 GLU A N 1
ATOM 741 C CA . GLU A 1 94 ? -23.880 5.998 24.342 1.00 52.75 94 GLU A CA 1
ATOM 742 C C . GLU A 1 94 ? -22.386 5.862 24.688 1.00 52.75 94 GLU A C 1
ATOM 744 O O . GLU A 1 94 ? -22.026 5.282 25.708 1.00 52.75 94 GLU A O 1
ATOM 749 N N . GLY A 1 95 ? -21.496 6.308 23.801 1.00 64.31 95 GLY A N 1
ATOM 750 C CA . GLY A 1 95 ? -20.056 6.096 23.934 1.00 64.31 95 GLY A CA 1
ATOM 751 C C . GLY A 1 95 ? -19.275 6.674 22.756 1.00 64.31 95 GLY A C 1
ATOM 752 O O . GLY A 1 95 ? -19.849 7.052 21.734 1.00 64.31 95 GLY A O 1
ATOM 753 N N . ILE A 1 96 ? -17.950 6.767 22.896 1.00 71.56 96 ILE A N 1
ATOM 754 C CA . ILE A 1 96 ? -17.072 7.250 21.820 1.00 71.56 96 ILE A CA 1
ATOM 755 C C . ILE A 1 96 ? -16.761 6.083 20.880 1.00 71.56 96 ILE A C 1
ATOM 757 O O . ILE A 1 96 ? -16.174 5.085 21.305 1.00 71.56 96 ILE A O 1
ATOM 761 N N . ALA A 1 97 ? -17.156 6.215 19.614 1.00 75.75 97 ALA A N 1
ATOM 762 C CA . ALA A 1 97 ? -16.857 5.242 18.570 1.00 75.75 97 ALA A CA 1
ATOM 763 C C . ALA A 1 97 ? -15.409 5.399 18.074 1.00 75.75 97 ALA A C 1
ATOM 765 O O . ALA A 1 97 ? -14.966 6.518 17.808 1.00 75.75 97 ALA A O 1
ATOM 766 N N . TYR A 1 98 ? -14.689 4.288 17.925 1.00 75.38 98 TYR A N 1
ATOM 767 C CA . TYR A 1 98 ? -13.338 4.241 17.369 1.00 75.38 98 TYR A CA 1
ATOM 768 C C . TYR A 1 98 ? -13.194 3.105 16.359 1.00 75.38 98 TYR A C 1
ATOM 770 O O . TYR A 1 98 ? -13.909 2.104 16.411 1.00 75.38 98 TYR A O 1
ATOM 778 N N . ASN A 1 99 ? -12.268 3.268 15.417 1.00 75.69 99 ASN A N 1
ATOM 779 C CA . ASN A 1 99 ? -12.019 2.258 14.396 1.00 75.69 99 ASN A CA 1
ATOM 780 C C . ASN A 1 99 ? -10.923 1.316 14.877 1.00 75.69 99 ASN A C 1
ATOM 782 O O . ASN A 1 99 ? -9.885 1.766 15.347 1.00 75.69 99 ASN A O 1
ATOM 786 N N . VAL A 1 100 ? -11.107 0.014 14.709 1.00 76.19 100 VAL A N 1
ATOM 787 C CA . VAL A 1 100 ? -10.035 -0.968 14.888 1.00 76.19 100 VAL A CA 1
ATOM 788 C C . VAL A 1 100 ? -9.521 -1.348 13.505 1.00 76.19 100 VAL A C 1
ATOM 790 O O . VAL A 1 100 ? -10.212 -2.097 12.818 1.00 76.19 100 VAL A O 1
ATOM 793 N N . PRO A 1 101 ? -8.364 -0.834 13.043 1.00 75.44 101 PRO A N 1
ATOM 794 C CA . PRO A 1 101 ? -7.865 -1.131 11.703 1.00 75.44 101 PRO A CA 1
ATOM 795 C C . PRO A 1 101 ? -7.555 -2.623 11.528 1.00 75.44 101 PRO A C 1
ATOM 797 O O . PRO A 1 101 ? -6.929 -3.250 12.383 1.00 75.44 101 PRO A O 1
ATOM 800 N N . GLY A 1 102 ? -7.974 -3.187 10.394 1.00 75.81 102 GLY A N 1
ATOM 801 C CA . GLY A 1 102 ? -7.667 -4.567 10.020 1.00 75.81 102 GLY A CA 1
ATOM 802 C C . GLY A 1 102 ? -6.273 -4.688 9.405 1.00 75.81 102 GLY A C 1
ATOM 803 O O . GLY A 1 102 ? -5.752 -3.728 8.838 1.00 75.81 102 GLY A O 1
ATOM 804 N N . LYS A 1 103 ? -5.661 -5.873 9.480 1.00 81.12 103 LYS A N 1
ATOM 805 C CA . LYS A 1 103 ? -4.410 -6.156 8.759 1.00 81.12 103 LYS A CA 1
ATOM 806 C C . LYS A 1 103 ? -4.703 -6.589 7.325 1.00 81.12 103 LYS A C 1
ATOM 808 O O . LYS A 1 103 ? -5.538 -7.464 7.098 1.00 81.12 103 LYS A O 1
ATOM 813 N N . ALA A 1 104 ? -3.985 -6.030 6.363 1.00 81.31 104 ALA A N 1
ATOM 814 C CA . ALA A 1 104 ? -4.032 -6.430 4.965 1.00 81.31 104 ALA A CA 1
ATOM 815 C C . ALA A 1 104 ? -2.626 -6.572 4.396 1.00 81.31 104 ALA A C 1
ATOM 817 O O . ALA A 1 104 ? -1.709 -5.872 4.796 1.00 81.31 104 ALA A O 1
ATOM 818 N N . GLN A 1 105 ? -2.473 -7.472 3.440 1.00 84.50 105 GLN A N 1
ATOM 819 C CA . GLN A 1 105 ? -1.242 -7.661 2.699 1.00 84.50 105 GLN A CA 1
ATOM 820 C C . GLN A 1 105 ? -1.383 -7.013 1.327 1.00 84.50 105 GLN A C 1
ATOM 822 O O . GLN A 1 105 ? -2.319 -7.330 0.585 1.00 84.50 105 GLN A O 1
ATOM 827 N N . ILE A 1 106 ? -0.457 -6.116 0.998 1.00 85.31 106 ILE A N 1
ATOM 828 C CA . ILE A 1 106 ? -0.322 -5.534 -0.333 1.00 85.31 106 ILE A CA 1
ATOM 829 C C . ILE A 1 106 ? 0.767 -6.282 -1.100 1.00 85.31 106 ILE A C 1
ATOM 831 O O . ILE A 1 106 ? 1.883 -6.457 -0.616 1.00 85.31 106 ILE A O 1
ATOM 835 N N . VAL A 1 107 ? 0.427 -6.727 -2.304 1.00 87.31 107 VAL A N 1
ATOM 836 C CA . VAL A 1 107 ? 1.342 -7.361 -3.252 1.00 87.31 107 VAL A CA 1
ATOM 837 C C . VAL A 1 107 ? 1.312 -6.550 -4.536 1.00 87.31 107 VAL A C 1
ATOM 839 O O . VAL A 1 107 ? 0.243 -6.317 -5.099 1.00 87.31 107 VAL A O 1
ATOM 842 N N . ILE A 1 108 ? 2.477 -6.102 -4.990 1.00 87.81 108 ILE A N 1
ATOM 843 C CA . ILE A 1 108 ? 2.647 -5.431 -6.278 1.00 87.81 108 ILE A CA 1
ATOM 844 C C . ILE A 1 108 ? 3.449 -6.362 -7.170 1.00 87.81 108 ILE A C 1
ATOM 846 O O . ILE A 1 108 ? 4.561 -6.754 -6.819 1.00 87.81 108 ILE A O 1
ATOM 850 N N . GLU A 1 109 ? 2.899 -6.690 -8.329 1.00 87.44 109 GLU A N 1
ATOM 851 C CA . GLU A 1 109 ? 3.493 -7.626 -9.277 1.00 87.44 109 GLU A CA 1
ATOM 852 C C . GLU A 1 109 ? 3.636 -6.994 -10.665 1.00 87.44 109 GLU A C 1
ATOM 854 O O . GLU A 1 109 ? 2.806 -6.197 -11.118 1.00 87.44 109 GLU A O 1
ATOM 859 N N . ARG A 1 110 ? 4.709 -7.353 -11.367 1.00 85.62 110 ARG A N 1
ATOM 860 C CA . ARG A 1 110 ? 4.967 -6.942 -12.748 1.00 85.62 110 ARG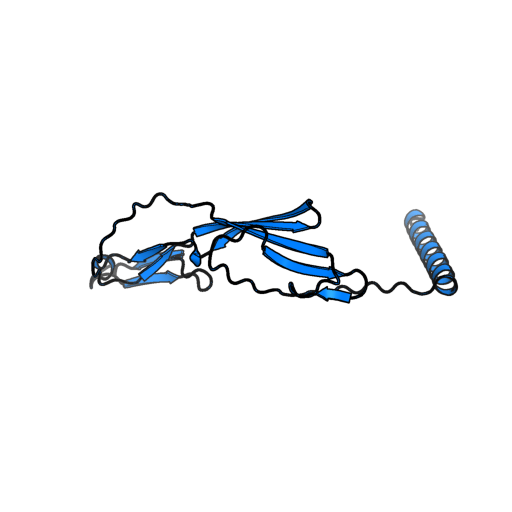 A CA 1
ATOM 861 C C . ARG A 1 110 ? 5.485 -8.140 -13.526 1.00 85.62 110 ARG A C 1
ATOM 863 O O . ARG A 1 110 ? 6.461 -8.747 -13.116 1.00 85.62 110 ARG A O 1
ATOM 870 N N . ASN A 1 111 ? 4.871 -8.449 -14.669 1.00 82.69 111 ASN A N 1
ATOM 871 C CA . ASN A 1 111 ? 5.280 -9.573 -15.528 1.00 82.69 111 ASN A CA 1
ATOM 872 C C . ASN A 1 111 ? 5.443 -10.903 -14.757 1.00 82.69 111 ASN A C 1
ATOM 874 O O . ASN A 1 111 ? 6.409 -11.625 -14.981 1.00 82.69 111 ASN A O 1
ATOM 878 N N . ASN A 1 112 ? 4.505 -11.213 -13.853 1.00 80.25 112 ASN A N 1
ATOM 879 C CA . ASN A 1 112 ? 4.524 -12.394 -12.976 1.00 80.25 112 ASN A CA 1
ATOM 880 C C . ASN A 1 112 ? 5.657 -12.430 -11.929 1.00 80.25 112 ASN A C 1
ATOM 882 O O . ASN A 1 112 ? 5.835 -13.453 -11.271 1.00 80.25 112 ASN A O 1
ATOM 886 N N . GLU A 1 113 ? 6.389 -11.333 -11.733 1.00 85.88 113 GLU A N 1
ATOM 887 C CA . GLU A 1 113 ? 7.344 -11.177 -10.634 1.00 85.88 113 GLU A CA 1
ATOM 888 C C . GLU A 1 113 ? 6.749 -10.291 -9.532 1.00 85.88 113 GLU A C 1
ATOM 890 O O . GLU A 1 113 ? 6.271 -9.184 -9.798 1.00 85.88 113 GLU A O 1
ATOM 895 N N . GLU A 1 114 ? 6.787 -10.768 -8.285 1.00 86.12 114 GLU A N 1
ATOM 896 C CA . GLU A 1 114 ? 6.417 -9.981 -7.105 1.00 86.12 114 GLU A CA 1
ATOM 897 C C . GLU A 1 114 ? 7.519 -8.946 -6.826 1.00 86.12 114 GLU A C 1
ATOM 899 O O . GLU A 1 114 ? 8.640 -9.292 -6.458 1.00 86.12 114 GLU A O 1
ATOM 904 N N . LEU A 1 115 ? 7.209 -7.662 -7.011 1.00 84.69 115 LEU A N 1
ATOM 905 C CA . LEU A 1 115 ? 8.138 -6.561 -6.747 1.00 84.69 115 LEU A CA 1
ATOM 906 C C . LEU A 1 115 ? 8.125 -6.152 -5.276 1.00 84.69 115 LEU A C 1
ATOM 908 O O . LEU A 1 115 ? 9.164 -5.818 -4.711 1.00 84.69 115 LEU A O 1
ATOM 912 N N . VAL A 1 116 ? 6.934 -6.118 -4.678 1.00 85.69 116 VAL A N 1
ATOM 913 C CA . VAL A 1 116 ? 6.724 -5.660 -3.302 1.00 85.69 116 VAL A CA 1
ATOM 914 C C . VAL A 1 116 ? 5.676 -6.537 -2.645 1.00 85.69 116 VAL A C 1
ATOM 916 O O . VAL A 1 116 ? 4.628 -6.799 -3.234 1.00 85.69 116 VAL A O 1
ATOM 919 N N . LYS A 1 117 ? 5.952 -6.938 -1.406 1.00 87.38 117 LYS A N 1
ATOM 920 C CA . LYS A 1 117 ? 5.024 -7.651 -0.538 1.00 87.38 117 LYS A CA 1
ATOM 921 C C . LYS A 1 117 ? 5.169 -7.120 0.877 1.00 87.38 117 LYS A C 1
ATOM 923 O O . LYS A 1 117 ? 6.184 -7.368 1.521 1.00 87.38 117 LYS A O 1
ATOM 928 N N . GLU A 1 118 ? 4.167 -6.387 1.340 1.00 83.50 118 GLU A N 1
ATOM 929 C CA . GLU A 1 118 ? 4.169 -5.794 2.677 1.00 83.50 118 GLU A CA 1
ATOM 930 C C . GLU A 1 118 ? 2.822 -5.967 3.371 1.00 83.50 118 GLU A C 1
ATOM 932 O O . GLU A 1 118 ? 1.770 -6.035 2.733 1.00 83.50 118 GLU A O 1
ATOM 937 N N . ASP A 1 119 ? 2.865 -6.013 4.699 1.00 83.00 119 ASP A N 1
ATOM 938 C CA . ASP A 1 119 ? 1.677 -6.059 5.541 1.00 83.00 119 ASP A CA 1
ATOM 939 C C . ASP A 1 119 ? 1.385 -4.648 6.067 1.00 83.00 119 ASP A C 1
ATOM 941 O O . ASP A 1 119 ? 2.211 -4.025 6.733 1.00 83.00 119 ASP A O 1
ATOM 945 N N . ILE A 1 120 ? 0.190 -4.146 5.772 1.00 81.94 120 ILE A N 1
ATOM 946 C CA . ILE A 1 120 ? -0.281 -2.807 6.114 1.00 81.94 120 ILE A CA 1
ATOM 947 C C . ILE A 1 120 ? -1.570 -2.869 6.938 1.00 81.94 120 ILE A C 1
ATOM 949 O O . ILE A 1 120 ? -2.412 -3.751 6.769 1.00 81.94 120 ILE A O 1
ATOM 953 N N . SER A 1 121 ? -1.753 -1.900 7.830 1.00 76.38 121 SER A N 1
ATOM 954 C CA . SER A 1 121 ? -3.000 -1.735 8.583 1.00 76.38 121 SER A CA 1
ATOM 955 C C . SER A 1 121 ? -3.961 -0.839 7.801 1.00 76.38 121 SER A C 1
ATOM 957 O O . SER A 1 121 ? -3.632 0.304 7.491 1.00 76.38 121 SER A O 1
ATOM 959 N N . VAL A 1 122 ? -5.152 -1.345 7.485 1.00 78.19 122 VAL A N 1
ATOM 960 C CA . VAL A 1 122 ? -6.157 -0.674 6.652 1.00 78.19 122 VAL A CA 1
ATOM 961 C C . VAL A 1 122 ? -7.471 -0.580 7.422 1.00 78.19 122 VAL A C 1
ATOM 963 O O . VAL A 1 122 ? -8.043 -1.580 7.860 1.00 78.19 122 VAL A O 1
ATOM 966 N N . THR A 1 123 ? -7.973 0.641 7.582 1.00 76.00 123 THR A N 1
ATOM 967 C CA . THR A 1 123 ? -9.163 0.939 8.394 1.00 76.00 123 THR A CA 1
ATOM 968 C C . THR A 1 123 ? -10.445 0.381 7.797 1.00 76.00 123 THR A C 1
ATOM 970 O O . THR A 1 123 ? -11.308 -0.080 8.533 1.00 76.00 123 THR A O 1
ATOM 973 N N . GLN A 1 124 ? -10.548 0.354 6.467 1.00 73.62 124 GLN A N 1
ATOM 974 C CA . GLN A 1 124 ? -11.710 -0.146 5.728 1.00 73.62 124 GLN A CA 1
ATOM 975 C C . GLN A 1 124 ? -11.946 -1.650 5.923 1.00 73.62 124 GLN A C 1
ATOM 977 O O . GLN A 1 124 ? -13.055 -2.131 5.709 1.00 73.62 124 GLN A O 1
ATOM 982 N N . PHE A 1 125 ? -10.913 -2.391 6.328 1.00 73.06 125 PHE A N 1
ATOM 983 C CA . PHE A 1 125 ? -11.006 -3.812 6.675 1.00 73.06 125 PHE A CA 1
ATOM 984 C C . PHE A 1 125 ? -11.229 -4.064 8.168 1.00 73.06 125 PHE A C 1
ATOM 986 O O . PHE A 1 125 ? -11.308 -5.218 8.588 1.00 73.06 125 PHE A O 1
ATOM 993 N N . GLY A 1 126 ? -11.283 -2.993 8.952 1.00 72.62 126 GLY A N 1
ATOM 994 C CA . GLY A 1 126 ? -11.505 -3.006 10.383 1.00 72.62 126 GLY A CA 1
ATOM 995 C C . GLY A 1 126 ? -12.971 -3.084 10.796 1.00 72.62 126 GLY A C 1
ATOM 996 O O . GLY A 1 126 ? -13.874 -3.201 9.967 1.00 72.62 126 GLY A O 1
ATOM 997 N N . THR A 1 127 ? -13.204 -2.962 12.099 1.00 71.88 127 THR A N 1
ATOM 998 C CA . THR A 1 127 ? -14.540 -2.844 12.701 1.00 71.88 127 THR A CA 1
ATOM 999 C C . THR A 1 127 ? -14.655 -1.562 13.516 1.00 71.88 127 THR A C 1
ATOM 1001 O O . THR A 1 127 ? -13.658 -1.026 13.999 1.00 71.88 127 THR A O 1
ATOM 1004 N N . LEU A 1 128 ? -15.882 -1.067 13.668 1.00 74.69 128 LEU A N 1
ATOM 1005 C CA . LEU A 1 128 ? -16.192 0.036 14.571 1.00 74.69 128 LEU A CA 1
ATOM 1006 C C . LEU A 1 128 ? -16.453 -0.535 15.970 1.00 74.69 128 LEU A C 1
ATOM 1008 O O . LEU A 1 128 ? -17.344 -1.369 16.131 1.00 74.69 128 LEU A O 1
ATOM 1012 N N . GLU A 1 129 ? -15.695 -0.089 16.964 1.00 70.56 129 GLU A N 1
ATOM 1013 C CA . GLU A 1 129 ? -15.915 -0.416 18.374 1.00 70.56 129 GLU A CA 1
ATOM 1014 C C . GLU A 1 129 ? -16.313 0.832 19.163 1.00 70.56 129 GLU A C 1
ATOM 1016 O O . GLU A 1 129 ? -16.078 1.966 18.746 1.00 70.56 129 GLU A O 1
ATOM 1021 N N . TYR A 1 130 ? -16.946 0.622 20.315 1.00 71.50 130 TYR A N 1
ATOM 1022 C CA . TYR A 1 130 ? -17.425 1.693 21.181 1.00 71.50 130 TYR A CA 1
ATOM 1023 C C . TYR A 1 130 ? -16.753 1.587 22.544 1.00 71.50 130 TYR A C 1
ATOM 1025 O O . TYR A 1 130 ? -16.764 0.529 23.176 1.00 71.50 130 TYR A O 1
ATOM 1033 N N . LEU A 1 131 ? -16.200 2.701 23.022 1.00 72.12 131 LEU A N 1
ATOM 1034 C CA . LEU A 1 131 ? -15.749 2.812 24.406 1.00 72.12 131 LEU A CA 1
ATOM 1035 C C . LEU A 1 131 ? -16.955 2.719 25.343 1.00 72.12 131 LEU A C 1
ATOM 1037 O O . LEU A 1 131 ? -17.956 3.411 25.152 1.00 72.12 131 LEU A O 1
ATOM 1041 N N . ALA A 1 132 ? -16.843 1.876 26.371 1.00 70.56 132 ALA A N 1
ATOM 1042 C CA . ALA A 1 132 ? -17.919 1.669 27.327 1.00 70.56 132 ALA A CA 1
ATOM 1043 C C . ALA A 1 132 ? -18.252 2.979 28.080 1.00 70.56 132 ALA A C 1
ATOM 1045 O O . ALA A 1 132 ? -17.339 3.599 28.632 1.00 70.56 132 ALA A O 1
ATOM 1046 N N . PRO A 1 133 ? -19.536 3.377 28.192 1.00 66.12 133 PRO A N 1
ATOM 1047 C CA . PRO A 1 133 ? -19.946 4.607 28.886 1.00 66.12 133 PRO A CA 1
ATOM 1048 C C . PRO A 1 133 ? -19.495 4.678 30.350 1.00 66.12 133 PRO A C 1
ATOM 1050 O O . PRO A 1 133 ? -19.284 5.760 30.885 1.00 66.12 133 PRO A O 1
ATOM 1053 N N . GLN A 1 134 ? -19.284 3.520 30.979 1.00 64.56 134 GLN A N 1
ATOM 1054 C CA . GLN A 1 134 ? -18.794 3.368 32.355 1.00 64.56 134 GLN A CA 1
ATOM 1055 C C . GLN A 1 134 ? -17.395 3.960 32.575 1.00 64.56 134 GLN A C 1
ATOM 1057 O O . GLN A 1 134 ? -17.008 4.231 33.708 1.00 64.56 134 GLN A O 1
ATOM 1062 N N . LEU A 1 135 ? -16.622 4.151 31.503 1.00 64.94 135 LEU A N 1
ATOM 1063 C CA . LEU A 1 135 ? -15.328 4.819 31.571 1.00 64.94 135 LEU A CA 1
ATOM 1064 C C . LEU A 1 135 ? -15.507 6.329 31.826 1.00 64.94 135 LEU A C 1
ATOM 1066 O O . LEU A 1 135 ? -14.727 6.921 32.562 1.00 64.94 135 LEU A O 1
ATOM 1070 N N . PHE A 1 136 ? -16.578 6.950 31.328 1.00 66.62 136 PHE A N 1
ATOM 1071 C CA . PHE A 1 136 ? -16.828 8.394 31.450 1.00 66.62 136 PHE A CA 1
ATOM 1072 C C . PHE A 1 136 ? -17.553 8.783 32.748 1.00 66.62 136 PHE A C 1
ATOM 1074 O O . PHE A 1 136 ? -18.395 9.682 32.769 1.00 66.62 136 PHE A O 1
ATOM 1081 N N . ASP A 1 137 ? -17.234 8.102 33.845 1.00 67.25 137 ASP A N 1
ATOM 1082 C CA . ASP A 1 137 ? -17.818 8.390 35.150 1.00 67.25 137 ASP A CA 1
ATOM 1083 C C . ASP A 1 137 ? -17.241 9.686 35.750 1.00 67.25 137 ASP A C 1
ATOM 1085 O O . ASP A 1 137 ? -16.052 9.980 35.609 1.00 67.25 137 ASP A O 1
ATOM 1089 N N . LYS A 1 138 ? -18.061 10.452 36.487 1.00 64.06 138 LYS A N 1
ATOM 1090 C CA . LYS A 1 138 ? -17.757 11.827 36.968 1.00 64.06 138 LYS A CA 1
ATOM 1091 C C . LYS A 1 138 ? -16.529 11.974 37.891 1.00 64.06 138 LYS A C 1
ATOM 1093 O O . LYS A 1 138 ? -16.251 13.079 38.342 1.00 64.06 138 LYS A O 1
ATOM 1098 N N . LYS A 1 139 ? -15.840 10.881 38.230 1.00 62.81 139 LYS A N 1
ATOM 1099 C CA . LYS A 1 139 ? -14.712 10.834 39.180 1.00 62.81 139 LYS A CA 1
ATOM 1100 C C . LYS A 1 139 ? -13.341 10.650 38.528 1.00 62.81 139 LYS A C 1
ATOM 1102 O O . LYS A 1 139 ? -12.347 10.620 39.244 1.00 62.81 139 LYS A O 1
ATOM 1107 N N . SER A 1 140 ? -13.270 10.466 37.211 1.00 63.03 140 SER A N 1
ATOM 1108 C CA . SER A 1 140 ? -11.989 10.272 36.529 1.00 63.03 140 SER A CA 1
ATOM 1109 C C . SER A 1 140 ? -11.927 11.043 35.223 1.00 63.03 140 SER A C 1
ATOM 1111 O O . SER A 1 140 ? -12.861 10.989 34.425 1.00 63.03 140 SER A O 1
ATOM 1113 N N . THR A 1 141 ? -10.798 11.709 34.985 1.00 69.06 141 THR A N 1
ATOM 1114 C CA . THR A 1 141 ? -10.506 12.316 33.685 1.00 69.06 141 THR A CA 1
ATOM 1115 C C . THR A 1 141 ? -9.847 11.260 32.812 1.00 69.06 141 THR A C 1
ATOM 1117 O O . THR A 1 141 ? -8.787 10.732 33.152 1.00 69.06 141 THR A O 1
ATOM 1120 N N . ILE A 1 142 ? -10.480 10.933 31.687 1.00 72.25 142 ILE A N 1
ATOM 1121 C CA . ILE A 1 142 ? -9.932 9.989 30.712 1.00 72.25 142 ILE A CA 1
ATOM 1122 C C . ILE A 1 142 ? -9.385 10.757 29.519 1.00 72.25 142 ILE A C 1
ATOM 1124 O O . ILE A 1 142 ? -10.089 11.552 28.899 1.00 72.25 142 ILE A O 1
ATOM 1128 N N . LYS A 1 143 ? -8.127 10.483 29.181 1.00 75.44 143 LYS A N 1
ATOM 1129 C CA . LYS A 1 143 ? -7.470 10.971 27.970 1.00 75.44 143 LYS A CA 1
ATOM 1130 C C . LYS A 1 143 ? -7.356 9.802 27.001 1.00 75.44 143 LYS A C 1
ATOM 1132 O O . LYS A 1 143 ? -6.684 8.815 27.293 1.00 75.44 143 LYS A O 1
ATOM 1137 N N . VAL A 1 144 ? -8.027 9.907 25.858 1.00 75.88 144 VAL A N 1
ATOM 1138 C CA . VAL A 1 144 ? -7.939 8.910 24.785 1.00 75.88 144 VAL A CA 1
ATOM 1139 C C . VAL A 1 144 ? -7.128 9.497 23.643 1.00 75.88 144 VAL A C 1
ATOM 1141 O O . VAL A 1 144 ? -7.407 10.604 23.185 1.00 75.88 144 VAL A O 1
ATOM 1144 N N . LEU A 1 145 ? -6.118 8.758 23.195 1.00 77.12 145 LEU A N 1
ATOM 1145 C CA . LEU A 1 145 ? -5.262 9.142 22.083 1.00 77.12 145 LEU A CA 1
ATOM 1146 C C . LEU A 1 145 ? -5.597 8.258 20.885 1.00 77.12 145 LEU A C 1
ATOM 1148 O O . LEU A 1 145 ? -5.428 7.038 20.935 1.00 77.12 145 LEU A O 1
ATOM 1152 N N . PHE A 1 146 ? -6.092 8.895 19.828 1.00 77.75 146 PHE A N 1
ATOM 1153 C CA . PHE A 1 146 ? -6.433 8.246 18.569 1.00 77.75 146 PHE A CA 1
ATOM 1154 C C . PHE A 1 146 ? -5.343 8.480 17.527 1.00 77.75 146 PHE A C 1
ATOM 1156 O O . PHE A 1 146 ? -4.733 9.549 17.476 1.00 77.75 146 PHE A O 1
ATOM 1163 N N . ASP A 1 147 ? -5.128 7.487 16.673 1.00 76.81 147 ASP A N 1
ATOM 1164 C CA . ASP A 1 147 ? -4.286 7.618 15.492 1.00 76.81 147 ASP A CA 1
ATOM 1165 C C . ASP A 1 147 ? -5.012 8.465 14.428 1.00 76.81 147 ASP A C 1
ATOM 1167 O O . ASP A 1 147 ? -6.098 8.078 13.990 1.00 76.81 147 ASP A O 1
ATOM 1171 N N . PRO A 1 148 ? -4.443 9.591 13.959 1.00 74.00 148 PRO A N 1
ATOM 1172 C CA . PRO A 1 148 ? -5.061 10.410 12.915 1.00 74.00 148 PRO A CA 1
ATOM 1173 C C . PRO A 1 148 ? -5.141 9.713 11.548 1.00 74.00 148 PRO A C 1
ATOM 1175 O O . PRO A 1 148 ? -5.965 10.097 10.720 1.00 74.00 148 PRO A O 1
ATOM 1178 N N . SER A 1 149 ? -4.302 8.705 11.291 1.00 67.69 149 SER A N 1
ATOM 1179 C CA . SER A 1 149 ? -4.245 8.001 10.004 1.00 67.69 149 SER A CA 1
ATOM 1180 C C . SER A 1 149 ? -5.209 6.822 9.962 1.00 67.69 149 SER A C 1
ATOM 1182 O O . SER A 1 149 ? -5.837 6.566 8.934 1.00 67.69 149 SER A O 1
ATOM 1184 N N . THR A 1 150 ? -5.331 6.098 11.079 1.00 68.50 150 THR A N 1
ATOM 1185 C CA . THR A 1 150 ? -6.144 4.877 11.149 1.00 68.50 150 THR A CA 1
ATOM 1186 C C . THR A 1 150 ? -7.441 5.028 11.954 1.00 68.50 150 THR A C 1
ATOM 1188 O O . THR A 1 150 ? -8.314 4.164 11.908 1.00 68.50 150 THR A O 1
ATOM 1191 N 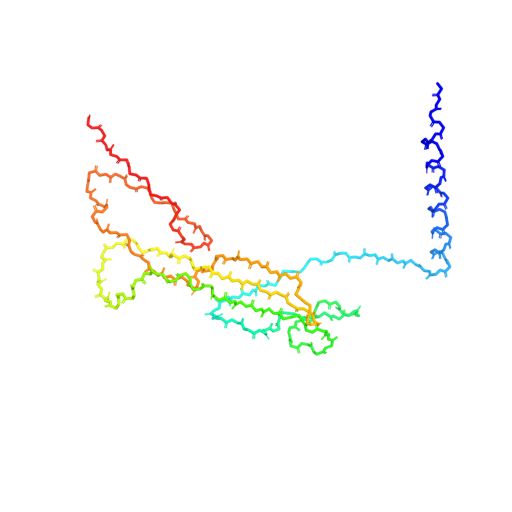N . GLY A 1 151 ? -7.611 6.110 12.714 1.00 65.94 151 GLY A N 1
ATOM 1192 C CA . GLY A 1 151 ? -8.702 6.225 13.690 1.00 65.94 151 GLY A CA 1
ATOM 1193 C C . GLY A 1 151 ? -8.636 5.167 14.801 1.00 65.94 151 GLY A C 1
ATOM 1194 O O . GLY A 1 151 ? -9.609 5.002 15.537 1.00 65.94 151 GLY A O 1
ATOM 1195 N N . GLY A 1 152 ? -7.505 4.454 14.888 1.00 71.38 152 GLY A N 1
ATOM 1196 C CA . GLY A 1 152 ? -7.182 3.447 15.887 1.00 71.38 152 GLY A CA 1
ATOM 1197 C C . GLY A 1 152 ? -7.054 4.043 17.274 1.00 71.38 152 GLY A C 1
ATOM 1198 O O . GLY A 1 152 ? -6.522 5.142 17.434 1.00 71.38 152 GLY A O 1
ATOM 1199 N N . LEU A 1 153 ? -7.496 3.309 18.291 1.00 74.75 153 LEU A N 1
ATOM 1200 C CA . LEU A 1 153 ? -7.194 3.661 19.672 1.00 74.75 153 LEU A CA 1
ATOM 1201 C C . LEU A 1 153 ? -5.727 3.307 19.960 1.00 74.75 153 LEU A C 1
ATOM 1203 O O . LEU A 1 153 ? -5.349 2.139 19.912 1.00 74.75 153 LEU A O 1
ATOM 1207 N N . ILE A 1 154 ? -4.900 4.315 20.253 1.00 74.44 154 ILE A N 1
ATOM 1208 C CA . ILE A 1 154 ? -3.482 4.129 20.599 1.00 74.44 154 ILE A CA 1
ATOM 1209 C C . ILE A 1 154 ? -3.336 3.948 22.107 1.00 74.44 154 ILE A C 1
ATOM 1211 O O . ILE A 1 154 ? -2.631 3.051 22.568 1.00 74.44 154 ILE A O 1
ATOM 1215 N N . LYS A 1 155 ? -3.973 4.826 22.889 1.00 72.50 155 LYS A N 1
ATOM 1216 C CA . LYS A 1 155 ? -3.785 4.863 24.340 1.00 72.50 155 LYS A CA 1
ATOM 1217 C C . LYS A 1 155 ? -5.025 5.371 25.060 1.00 72.50 155 LYS A C 1
ATOM 1219 O O . LYS A 1 155 ? -5.672 6.306 24.593 1.00 72.50 155 LYS A O 1
ATOM 1224 N N . VAL A 1 156 ? -5.306 4.783 26.219 1.00 75.38 156 VAL A N 1
ATOM 1225 C CA . VAL A 1 156 ? -6.257 5.309 27.203 1.00 75.38 156 VAL A CA 1
ATOM 1226 C C . VAL A 1 156 ? -5.488 5.565 28.491 1.00 75.38 156 VAL A C 1
ATOM 1228 O O . VAL A 1 156 ? -4.980 4.625 29.096 1.00 75.38 156 VAL A O 1
ATOM 1231 N N . ASP A 1 157 ? -5.400 6.825 28.901 1.00 75.94 157 ASP A N 1
ATOM 1232 C CA . ASP A 1 157 ? -4.876 7.215 30.207 1.00 75.94 157 ASP A CA 1
ATOM 1233 C C . ASP A 1 157 ? -6.045 7.608 31.115 1.00 75.94 157 ASP A C 1
ATOM 1235 O O . ASP A 1 157 ? -6.914 8.395 30.729 1.00 75.94 157 ASP A O 1
ATOM 1239 N N . ARG A 1 158 ? -6.065 7.053 32.330 1.00 72.62 158 ARG A N 1
ATOM 1240 C CA . ARG A 1 158 ? -7.026 7.402 33.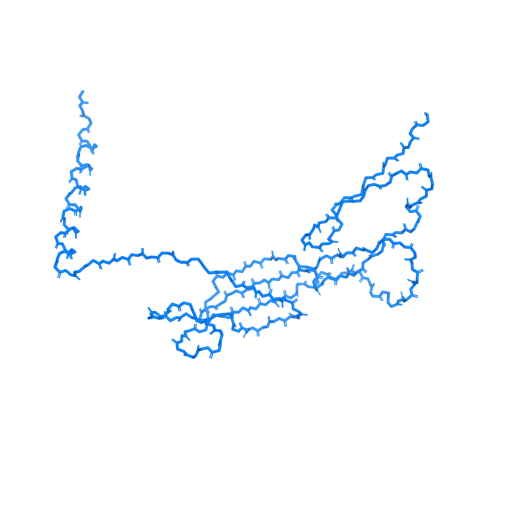377 1.00 72.62 158 ARG A CA 1
ATOM 1241 C C . ARG A 1 158 ? -6.289 8.153 34.475 1.00 72.62 158 ARG A C 1
ATOM 1243 O O . ARG A 1 158 ? -5.484 7.562 35.188 1.00 72.62 158 ARG A O 1
ATOM 1250 N N . GLU A 1 159 ? -6.574 9.440 34.610 1.00 67.19 159 GLU A N 1
ATOM 1251 C CA . GLU A 1 159 ? -6.160 10.215 35.777 1.00 67.19 159 GLU A CA 1
ATOM 1252 C C . GLU A 1 159 ? -7.273 10.096 36.824 1.00 67.19 159 GLU A C 1
ATOM 1254 O O . GLU A 1 159 ? -8.384 10.609 36.647 1.00 67.19 159 GLU A O 1
ATOM 1259 N N . GLU A 1 160 ? -6.995 9.349 37.894 1.00 56.56 160 GLU A N 1
ATOM 1260 C CA . GLU A 1 160 ? -7.785 9.436 39.119 1.00 56.56 160 GLU A CA 1
ATOM 1261 C C . GLU A 1 160 ? -7.342 10.696 39.863 1.00 56.56 160 GLU A C 1
ATOM 1263 O O . GLU A 1 160 ? -6.155 10.866 40.144 1.00 56.56 160 GLU A O 1
ATOM 1268 N N . GLU A 1 161 ? -8.282 11.594 40.170 1.00 51.19 161 GLU A N 1
ATOM 1269 C CA . GLU A 1 161 ? -8.023 12.663 41.132 1.00 51.19 161 GLU A CA 1
ATOM 1270 C C . GLU A 1 161 ? -7.759 12.002 42.490 1.00 51.19 161 GLU A C 1
ATOM 1272 O O . GLU A 1 161 ? -8.679 11.616 43.216 1.00 51.19 161 GLU A O 1
ATOM 1277 N N . SER A 1 162 ? -6.481 11.821 42.817 1.00 44.50 162 SER A N 1
ATOM 1278 C CA . SER A 1 162 ? -6.042 11.502 44.167 1.00 44.50 162 SER A CA 1
ATOM 1279 C C . SER A 1 162 ? -6.498 12.639 45.080 1.00 44.50 162 SER A C 1
ATOM 1281 O O . SER A 1 162 ? -5.992 13.758 44.970 1.00 44.50 162 SER A O 1
ATOM 1283 N N . LYS A 1 163 ? -7.500 12.341 45.911 1.00 40.78 163 LYS A N 1
ATOM 1284 C CA . LYS A 1 163 ? -7.966 13.187 47.015 1.00 40.78 163 LYS A CA 1
ATOM 1285 C C . LYS A 1 163 ? -6.843 13.554 47.975 1.00 40.78 163 LYS A C 1
ATOM 1287 O O . LYS A 1 163 ? -5.989 12.677 48.233 1.00 40.78 163 LYS A O 1
#

Organism: NCBI:txid1076179

Sequence (163 aa):
MPKDGEQLRIMLEKLEEQERAMTEMFTGTKTKEEKTHVLRITPGKEMKGEVLFRFSKKLGILGANNLAGEPVYVSLTNLKTLNIPAEDKKKELEGIAYNVPGKAQIVIERNNEELVKEDISVTQFGTLEYLAPQLFDKKSTIKVLFDPSTGGLIKVDREEESK

InterPro domains:
  IPR032265 Protein of unknown function DUF4831 [PF16115] (1-153)

Radius of gyration: 28.18 Å; chains: 1; bounding box: 84×26×77 Å